Protein AF-A0A4Q3WDH6-F1 (afdb_monomer)

Nearest PDB structures (foldseek):
  7dmk-assembly4_D  TM=9.449E-01  e=2.934E-05  Bacteroides clarus
  8bwk-assembly3_C  TM=9.380E-01  e=2.557E-04  uncultured bacterium
  8bwk-assembly4_D  TM=9.408E-01  e=7.342E-04  uncultured bacterium
  8bwk-assembly2_B  TM=9.389E-01  e=1.210E-03  uncultured bacterium
  7o7t-assembly1_A  TM=9.605E-01  e=2.941E-03  Paraglaciecola sp. T6c

Foldseek 3Di:
DDPDPDDEAEAAAEEAEQQDDADPDDSACEEQDDQVQLAPANNYEYEHYEHENNANYLANYEYRHENYEYEHYEYEHYPHDPDPDGHDHYHYYHYHYYND

Secondary structure (DSSP, 8-state):
--------EEEES-EEE---S--SSS--SEEEE-GGGTTSB--EEEES-EEES--SSSEEEEEESBS-EEES-EEES-SSEEEEEE-SS-EEES-EEE--

Sequence (100 aa):
MSSSKTYGFYSIHNYFYNNGPRLENEKEAIRIGNSQLSQSSGNTTVEFNLFEECDGDPEIVSVKSCDNIIRHNTFNRNYGSLTLRQGNRNIAEGNYFLRS

pLDDT: mean 92.39, std 12.87, range [41.75, 98.75]

Solvent-accessible surface area (backbone atoms only — not comparable to full-atom values): 5297 Å² total; per-residue (Å²): 133,85,81,76,82,77,84,59,50,77,50,65,69,45,79,48,66,62,38,57,76,65,49,97,62,95,37,39,80,39,69,43,68,38,86,91,39,16,89,38,76,56,41,30,38,42,31,52,26,40,38,31,40,29,39,7,13,69,32,26,36,31,30,16,20,10,48,28,38,41,30,49,28,40,38,35,54,23,87,33,36,83,32,88,74,35,52,49,77,61,46,80,44,77,59,45,76,40,78,97

Mean predicted aligned error: 4.49 Å

Structure (mmCIF, N/CA/C/O backbone):
data_AF-A0A4Q3WDH6-F1
#
_entry.id   AF-A0A4Q3WDH6-F1
#
loop_
_atom_site.group_PDB
_atom_site.id
_atom_site.type_symbol
_atom_site.label_atom_id
_atom_site.label_alt_id
_atom_site.label_comp_id
_atom_site.label_asym_id
_atom_site.label_entity_id
_atom_site.label_seq_id
_atom_site.pdbx_PDB_ins_code
_atom_site.Cartn_x
_atom_site.Cartn_y
_atom_site.Cartn_z
_atom_site.occupancy
_atom_site.B_iso_or_equiv
_atom_site.auth_seq_id
_atom_site.auth_comp_id
_atom_site.auth_asym_id
_atom_site.auth_atom_id
_atom_site.pdbx_PDB_model_num
ATOM 1 N N . MET A 1 1 ? 5.552 -26.908 -21.443 1.00 41.75 1 MET A N 1
ATOM 2 C CA . MET A 1 1 ? 5.500 -25.557 -20.844 1.00 41.75 1 MET A CA 1
ATOM 3 C C . MET A 1 1 ? 5.960 -25.679 -19.404 1.00 41.75 1 MET A C 1
ATOM 5 O O . MET A 1 1 ? 5.264 -26.298 -18.614 1.00 41.75 1 MET A O 1
ATOM 9 N N . SER A 1 2 ? 7.167 -25.206 -19.091 1.00 42.56 2 SER A N 1
ATOM 10 C CA . SER A 1 2 ? 7.642 -25.158 -17.706 1.00 42.56 2 SER A CA 1
ATOM 11 C C . SER A 1 2 ? 6.889 -24.035 -17.000 1.00 42.56 2 SER A C 1
ATOM 13 O O . SER A 1 2 ? 6.992 -22.883 -17.414 1.00 42.56 2 SER A O 1
ATOM 15 N N . SER A 1 3 ? 6.085 -24.360 -15.991 1.00 47.72 3 SER A N 1
ATOM 16 C CA . SER A 1 3 ? 5.518 -23.363 -15.089 1.00 47.72 3 SER A CA 1
ATOM 17 C C . SER A 1 3 ? 6.671 -22.763 -14.286 1.00 47.72 3 SER A C 1
ATOM 19 O O . SER A 1 3 ? 7.155 -23.391 -13.340 1.00 47.72 3 SER A O 1
ATOM 21 N N . SER A 1 4 ? 7.155 -21.578 -14.664 1.00 53.72 4 SER A N 1
ATOM 22 C CA . SER A 1 4 ? 8.065 -20.834 -13.797 1.00 53.72 4 SER A CA 1
ATOM 23 C C . SER A 1 4 ? 7.325 -20.567 -12.490 1.00 53.72 4 SER A C 1
ATOM 25 O O . SER A 1 4 ? 6.288 -19.905 -12.491 1.00 53.72 4 SER A O 1
ATOM 27 N N . LYS A 1 5 ? 7.817 -21.111 -11.376 1.00 46.62 5 LYS A N 1
ATOM 28 C CA . LYS A 1 5 ? 7.328 -20.726 -10.053 1.00 46.62 5 LYS A CA 1
ATOM 29 C C . LYS A 1 5 ? 7.664 -19.250 -9.854 1.00 46.62 5 LYS A C 1
ATOM 31 O O . LYS A 1 5 ? 8.816 -18.911 -9.602 1.00 46.62 5 LYS A O 1
ATOM 36 N N . THR A 1 6 ? 6.674 -18.380 -9.994 1.00 54.47 6 THR A N 1
ATOM 37 C CA . THR A 1 6 ? 6.796 -16.987 -9.573 1.00 54.47 6 THR A CA 1
ATOM 38 C C . THR A 1 6 ? 6.666 -16.972 -8.054 1.00 54.47 6 THR A C 1
ATOM 40 O O . THR A 1 6 ? 5.599 -17.264 -7.517 1.00 54.47 6 THR A O 1
ATOM 43 N N . TYR A 1 7 ? 7.762 -16.710 -7.345 1.00 60.09 7 TYR A N 1
ATOM 44 C CA . TYR A 1 7 ? 7.721 -16.495 -5.900 1.00 60.09 7 TYR A CA 1
ATOM 45 C C . TYR A 1 7 ? 7.157 -15.091 -5.650 1.00 60.09 7 TYR A C 1
A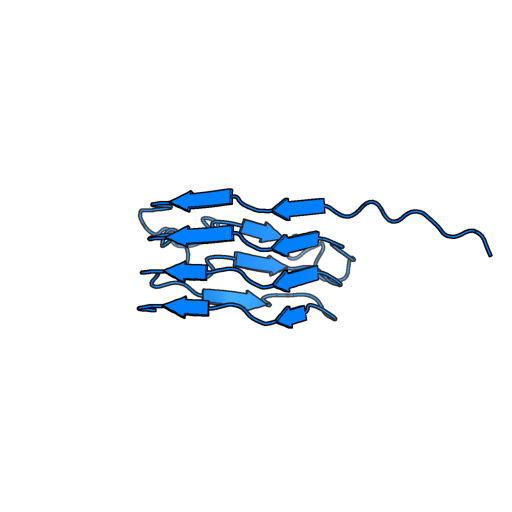TOM 47 O O . TYR A 1 7 ? 7.806 -14.103 -5.983 1.00 60.09 7 TYR A O 1
ATOM 55 N N . GLY A 1 8 ? 5.928 -15.010 -5.136 1.00 74.62 8 GLY A N 1
ATOM 56 C CA . GLY A 1 8 ? 5.303 -13.751 -4.719 1.00 74.62 8 GLY A CA 1
ATOM 57 C C . GLY A 1 8 ? 5.655 -13.395 -3.273 1.00 74.62 8 GLY A C 1
ATOM 58 O O . GLY A 1 8 ? 5.916 -14.285 -2.462 1.00 74.62 8 GLY A O 1
ATOM 59 N N . PHE A 1 9 ? 5.658 -12.102 -2.948 1.00 92.44 9 PHE A N 1
ATOM 60 C CA . PHE A 1 9 ? 5.767 -11.619 -1.567 1.00 92.44 9 PHE A CA 1
ATOM 61 C C . PHE A 1 9 ? 4.370 -11.483 -0.954 1.00 92.44 9 PHE A C 1
ATOM 63 O O . PHE A 1 9 ? 3.441 -11.030 -1.623 1.00 92.44 9 PHE A O 1
ATOM 70 N N . TYR A 1 10 ? 4.223 -11.853 0.317 1.00 94.56 10 TYR A N 1
ATOM 71 C CA . TYR A 1 10 ? 2.941 -11.845 1.017 1.00 94.56 10 TYR A CA 1
ATOM 72 C C . TYR A 1 10 ? 3.055 -11.070 2.331 1.00 94.56 10 TYR A C 1
ATOM 74 O O . TYR A 1 10 ? 3.891 -11.392 3.173 1.00 94.56 10 TYR A O 1
ATOM 82 N N . SER A 1 11 ? 2.185 -10.078 2.514 1.00 94.62 11 SER A N 1
ATOM 83 C CA . SER A 1 11 ? 1.939 -9.416 3.798 1.00 94.62 11 SER A CA 1
ATOM 84 C C . SER A 1 11 ? 0.529 -9.777 4.248 1.00 94.62 11 SER A C 1
ATOM 86 O O . SER A 1 11 ? -0.444 -9.316 3.644 1.00 94.62 11 SER A O 1
ATOM 88 N N . ILE A 1 12 ? 0.423 -10.650 5.254 1.00 95.94 12 ILE A N 1
ATOM 89 C CA . ILE A 1 12 ? -0.845 -11.256 5.675 1.00 95.94 12 ILE A CA 1
ATOM 90 C C . ILE A 1 12 ? -1.004 -11.189 7.193 1.00 95.94 12 ILE A C 1
ATOM 92 O O . ILE A 1 12 ? -0.065 -11.522 7.913 1.00 95.94 12 ILE A O 1
ATOM 96 N N . HIS A 1 13 ? -2.205 -10.840 7.668 1.00 97.69 13 HIS A N 1
ATOM 97 C CA . HIS A 1 13 ? -2.582 -10.850 9.091 1.00 97.69 13 HIS A CA 1
ATOM 98 C C . HIS A 1 13 ? -1.683 -9.989 9.992 1.00 97.69 13 HIS A C 1
ATOM 100 O O . HIS A 1 13 ? -1.493 -10.296 11.170 1.00 97.69 13 HIS A O 1
ATOM 106 N N . ASN A 1 14 ? -1.142 -8.896 9.457 1.00 98.38 14 ASN A N 1
ATOM 107 C CA . ASN A 1 14 ? -0.374 -7.942 10.246 1.00 98.38 14 ASN A CA 1
ATOM 108 C C . ASN A 1 14 ? -1.264 -6.824 10.785 1.00 98.38 14 ASN A C 1
ATOM 110 O O . ASN A 1 14 ? -2.278 -6.451 10.185 1.00 98.38 14 ASN A O 1
ATOM 114 N N . TYR A 1 15 ? -0.818 -6.251 11.899 1.00 98.44 15 TYR A N 1
ATOM 115 C CA . TYR A 1 15 ? -1.372 -5.028 12.451 1.00 98.44 15 TYR A CA 1
ATOM 116 C C . TYR A 1 15 ? -0.361 -3.888 12.305 1.00 98.44 15 TYR A C 1
ATOM 118 O O . TYR A 1 15 ? 0.684 -3.887 12.955 1.00 98.44 15 TYR A O 1
ATOM 126 N N . PHE A 1 16 ? -0.679 -2.929 11.441 1.00 98.38 16 PHE A N 1
ATOM 127 C CA . PHE A 1 16 ? 0.058 -1.683 11.284 1.00 98.38 16 PHE A CA 1
ATOM 128 C C . PHE A 1 16 ? -0.640 -0.614 12.117 1.00 98.38 16 PHE A C 1
ATOM 130 O O . PHE A 1 16 ? -1.820 -0.332 11.900 1.00 98.38 16 PHE A O 1
AT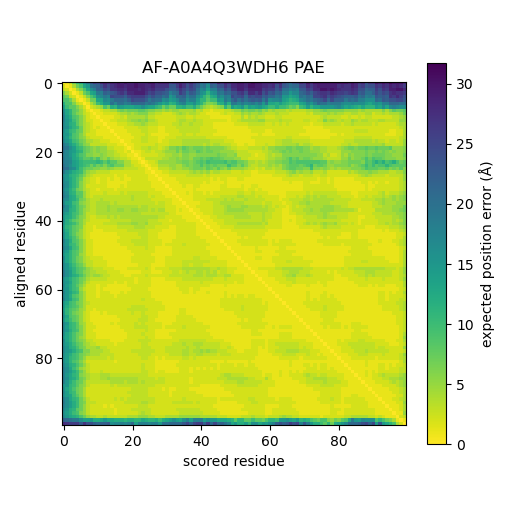OM 137 N N . TYR A 1 17 ? 0.083 -0.040 13.075 1.00 97.88 17 TYR A N 1
ATOM 138 C CA . TYR A 1 17 ? -0.490 0.872 14.054 1.00 97.88 17 TYR A CA 1
ATOM 139 C C . TYR A 1 17 ? 0.370 2.111 14.248 1.00 97.88 17 TYR A C 1
ATOM 141 O O . TYR A 1 17 ? 1.588 1.995 14.402 1.00 97.88 17 TYR A O 1
ATOM 149 N N . ASN A 1 18 ? -0.283 3.273 14.310 1.00 96.44 18 ASN A N 1
ATOM 150 C CA . ASN A 1 18 ? 0.319 4.540 14.720 1.00 96.44 18 ASN A CA 1
ATOM 151 C C . ASN A 1 18 ? 1.597 4.882 13.929 1.00 96.44 18 ASN A C 1
ATOM 153 O O . ASN A 1 18 ? 2.614 5.317 14.480 1.00 96.44 18 ASN A O 1
ATOM 157 N N . ASN A 1 19 ? 1.565 4.653 12.612 1.00 96.06 19 ASN A N 1
ATOM 158 C CA . ASN A 1 19 ? 2.614 5.126 11.716 1.00 96.06 19 ASN A CA 1
ATOM 159 C C . ASN A 1 19 ? 2.464 6.644 11.575 1.00 96.06 19 ASN A C 1
ATOM 161 O O . ASN A 1 19 ? 1.761 7.111 10.695 1.00 96.06 19 ASN A O 1
ATOM 165 N N . GLY A 1 20 ? 3.106 7.411 12.451 1.00 92.00 20 GLY A N 1
ATOM 166 C CA . GLY A 1 20 ? 3.091 8.874 12.465 1.00 92.00 20 GLY A CA 1
ATOM 167 C C . GLY A 1 20 ? 4.368 9.438 13.103 1.00 92.00 20 GLY A C 1
ATOM 168 O O . GLY A 1 20 ? 5.293 8.679 13.409 1.00 92.00 20 GLY A O 1
ATOM 169 N N . PRO A 1 21 ? 4.514 10.768 13.245 1.00 92.81 21 PRO A N 1
ATOM 170 C CA . PRO A 1 21 ? 3.678 11.811 12.648 1.00 92.81 21 PRO A CA 1
ATOM 171 C C . PRO A 1 21 ? 3.873 11.89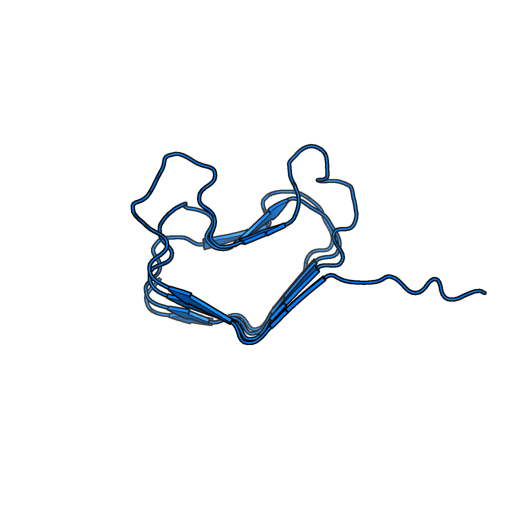6 11.128 1.00 92.81 21 PRO A C 1
ATOM 173 O O . PRO A 1 21 ? 4.811 11.296 10.588 1.00 92.81 21 PRO A O 1
ATOM 176 N N . ARG A 1 22 ? 2.999 12.656 10.462 1.00 91.56 22 ARG A N 1
ATOM 177 C CA . ARG A 1 22 ? 3.063 12.885 9.019 1.00 91.56 22 ARG A CA 1
ATOM 178 C C . ARG A 1 22 ? 4.361 13.567 8.603 1.00 91.56 22 ARG A C 1
ATOM 180 O O . ARG A 1 22 ? 4.764 14.548 9.226 1.00 91.56 22 ARG A O 1
ATOM 187 N N . LEU A 1 23 ? 4.979 13.057 7.544 1.00 91.38 23 LEU A N 1
ATOM 188 C CA . LEU A 1 23 ? 6.082 13.696 6.835 1.00 91.38 23 LEU A CA 1
ATOM 189 C C . LEU A 1 23 ? 5.628 14.096 5.426 1.00 91.38 23 LEU A C 1
ATOM 191 O O . LEU A 1 23 ? 4.530 13.753 4.992 1.00 91.38 23 LEU A O 1
ATOM 195 N N . GLU A 1 24 ? 6.464 14.862 4.728 1.00 84.06 24 GLU A N 1
ATOM 196 C CA . GLU A 1 24 ? 6.153 15.347 3.379 1.00 84.06 24 GLU A CA 1
ATOM 197 C C . GLU A 1 24 ? 6.039 14.204 2.354 1.00 84.06 24 GLU A C 1
ATOM 199 O O . GLU A 1 24 ? 5.233 14.299 1.432 1.00 84.06 24 GLU A O 1
ATOM 204 N N . ASN A 1 25 ? 6.820 13.128 2.519 1.00 82.44 25 ASN A N 1
ATOM 205 C CA . ASN A 1 25 ? 6.821 11.946 1.654 1.00 82.44 25 ASN A CA 1
ATOM 206 C C . ASN A 1 25 ? 7.558 10.767 2.334 1.00 82.44 25 ASN A C 1
ATOM 208 O O . ASN A 1 25 ? 8.259 10.958 3.331 1.00 82.44 25 ASN A O 1
ATOM 212 N N . GLU A 1 26 ? 7.476 9.583 1.723 1.00 88.69 26 GLU A N 1
ATOM 213 C CA . GLU A 1 26 ? 8.273 8.375 2.007 1.00 88.69 26 GLU A CA 1
ATOM 214 C C . GLU A 1 26 ? 8.024 7.709 3.364 1.00 88.69 26 GLU A C 1
ATOM 216 O O . GLU A 1 26 ? 8.863 6.949 3.860 1.00 88.69 26 GLU A O 1
ATOM 221 N N . LYS A 1 27 ? 6.866 7.972 3.971 1.00 94.31 27 LYS A N 1
ATOM 222 C CA . LYS A 1 27 ? 6.466 7.351 5.239 1.00 94.31 27 LYS A CA 1
ATOM 223 C C . LYS A 1 27 ? 5.182 6.538 5.093 1.00 94.31 27 LYS A C 1
ATOM 225 O O . LYS A 1 27 ? 4.336 6.506 5.988 1.00 94.31 27 LYS A O 1
ATOM 230 N N . GLU A 1 28 ? 5.029 5.891 3.944 1.00 96.81 28 GLU A N 1
ATOM 231 C CA . GLU A 1 28 ? 3.942 4.951 3.694 1.00 96.81 28 GLU A CA 1
ATOM 232 C C . GLU A 1 28 ? 4.053 3.762 4.665 1.00 96.81 28 GLU A C 1
ATOM 234 O O . GLU A 1 28 ? 5.156 3.295 4.955 1.00 96.81 28 GLU A O 1
ATOM 239 N N . ALA A 1 29 ? 2.931 3.227 5.158 1.00 97.25 29 ALA A N 1
ATOM 240 C CA . ALA A 1 29 ? 2.975 2.010 5.978 1.00 97.25 29 ALA A CA 1
ATOM 241 C C . ALA A 1 29 ? 3.468 0.812 5.148 1.00 97.25 29 ALA A C 1
ATOM 243 O O . ALA A 1 29 ? 4.202 -0.043 5.645 1.00 97.25 29 ALA A O 1
ATOM 244 N N . ILE A 1 30 ? 3.091 0.770 3.866 1.00 97.81 30 ILE A N 1
ATOM 245 C CA . ILE A 1 30 ? 3.641 -0.155 2.874 1.00 97.81 30 ILE A CA 1
ATOM 246 C C . ILE A 1 30 ? 3.921 0.595 1.572 1.00 97.81 30 ILE A C 1
ATOM 248 O O . ILE A 1 30 ? 3.052 1.284 1.040 1.00 97.81 30 ILE A O 1
ATOM 252 N N . ARG A 1 31 ? 5.097 0.350 0.989 1.00 97.56 31 ARG A N 1
ATOM 253 C CA . ARG A 1 31 ? 5.431 0.736 -0.386 1.00 97.56 31 ARG A CA 1
ATOM 254 C C . ARG A 1 31 ? 5.803 -0.493 -1.211 1.00 97.56 31 ARG A C 1
ATOM 256 O O . ARG A 1 31 ? 6.721 -1.223 -0.847 1.00 97.56 31 ARG A O 1
ATOM 263 N N . ILE A 1 32 ? 5.124 -0.704 -2.340 1.00 97.44 32 ILE A N 1
ATOM 264 C CA . ILE A 1 32 ? 5.387 -1.827 -3.255 1.00 97.44 32 ILE A CA 1
ATOM 265 C C . ILE A 1 32 ? 6.048 -1.311 -4.535 1.00 97.44 32 ILE A C 1
ATOM 267 O O . ILE A 1 32 ? 5.375 -0.861 -5.466 1.00 97.44 32 ILE A O 1
ATOM 271 N N . GLY A 1 33 ? 7.375 -1.402 -4.594 1.00 95.69 33 GLY A N 1
ATOM 272 C CA . GLY A 1 33 ? 8.176 -0.896 -5.709 1.00 95.69 33 GLY A CA 1
ATOM 273 C C . GLY A 1 33 ? 8.580 0.572 -5.546 1.00 95.69 33 GLY A C 1
ATOM 274 O O . GLY A 1 33 ? 8.578 1.128 -4.449 1.00 95.69 33 GLY A O 1
ATOM 275 N N . ASN A 1 34 ? 8.986 1.192 -6.649 1.00 95.62 34 ASN A N 1
ATOM 276 C CA . ASN A 1 34 ? 9.387 2.595 -6.738 1.00 95.62 34 ASN A CA 1
ATOM 277 C C . ASN A 1 34 ? 9.259 3.062 -8.199 1.00 95.62 34 ASN A C 1
ATOM 279 O O . ASN A 1 34 ? 8.973 2.257 -9.084 1.00 95.62 34 ASN A O 1
ATOM 283 N N . SER A 1 35 ? 9.514 4.343 -8.479 1.00 94.38 35 SER A N 1
ATOM 284 C CA . SER A 1 35 ? 9.336 4.887 -9.833 1.00 94.38 35 SER A CA 1
ATOM 285 C C . SER A 1 35 ? 10.145 4.159 -10.918 1.00 94.38 35 SER A C 1
ATOM 287 O O . SER A 1 35 ? 9.662 4.003 -12.040 1.00 94.38 35 SER A O 1
ATOM 289 N N . GLN A 1 36 ? 11.344 3.667 -10.588 1.00 96.25 36 GLN A N 1
ATOM 290 C CA . GLN A 1 36 ? 12.199 2.921 -11.522 1.00 96.25 36 GLN A CA 1
ATOM 291 C C . GLN A 1 36 ? 11.648 1.519 -11.820 1.00 96.25 36 GLN A C 1
ATOM 293 O O . GLN A 1 36 ? 11.868 0.986 -12.902 1.00 96.25 36 GLN A O 1
ATOM 298 N N . LEU A 1 37 ? 10.908 0.935 -10.876 1.00 93.25 37 LEU A N 1
ATOM 299 C CA . LEU A 1 37 ? 10.312 -0.399 -10.970 1.00 93.25 37 LEU A CA 1
ATOM 300 C C . LEU A 1 37 ? 8.835 -0.372 -11.386 1.00 93.25 37 LEU A C 1
ATOM 302 O O . LEU A 1 37 ? 8.176 -1.409 -11.376 1.00 93.25 37 LEU A O 1
ATOM 306 N N . SER A 1 38 ? 8.308 0.791 -11.773 1.00 93.94 38 SER A N 1
ATOM 307 C CA . SER A 1 38 ? 6.882 0.979 -12.065 1.00 93.94 38 SER A CA 1
ATOM 308 C C . SER A 1 38 ? 6.342 0.053 -13.157 1.00 93.94 38 SER A C 1
ATOM 310 O O . SER A 1 38 ? 5.187 -0.361 -13.086 1.00 93.94 38 SER A O 1
ATOM 312 N N . GLN A 1 39 ? 7.171 -0.309 -14.141 1.00 95.94 39 GLN A N 1
ATOM 313 C CA . GLN A 1 39 ? 6.799 -1.218 -15.234 1.00 95.94 39 GLN A CA 1
ATOM 314 C C . GLN A 1 39 ? 7.130 -2.694 -14.955 1.00 95.94 39 GLN A C 1
ATOM 316 O O . GLN A 1 39 ? 6.805 -3.557 -15.768 1.00 95.94 39 GLN A O 1
ATOM 321 N N . SER A 1 40 ? 7.752 -2.995 -13.815 1.00 94.31 40 SER A N 1
ATOM 322 C CA . SER A 1 40 ? 8.098 -4.357 -13.406 1.00 94.31 40 SER A CA 1
ATOM 323 C C . SER A 1 40 ? 6.966 -4.988 -12.596 1.00 94.31 40 SER A C 1
ATOM 325 O O . SER A 1 40 ? 6.268 -4.303 -11.845 1.00 94.31 40 SER A O 1
ATOM 327 N N . SER A 1 41 ? 6.798 -6.306 -12.711 1.00 95.25 41 SER A N 1
ATOM 328 C CA . SER A 1 41 ? 5.844 -7.059 -11.891 1.00 95.25 41 SER A CA 1
ATOM 329 C C . SER A 1 41 ? 6.352 -7.180 -10.453 1.00 95.25 41 SER A C 1
ATOM 331 O O . SER A 1 41 ? 7.398 -7.782 -10.211 1.00 95.25 41 SER A O 1
ATOM 333 N N . GLY A 1 42 ? 5.602 -6.620 -9.505 1.00 93.06 42 GLY A N 1
ATOM 334 C CA . GLY A 1 42 ? 5.843 -6.760 -8.072 1.00 93.06 42 GLY A CA 1
ATOM 335 C C . GLY A 1 42 ? 5.342 -8.091 -7.513 1.00 93.06 42 GLY A C 1
ATOM 336 O O . GLY A 1 42 ? 5.925 -8.586 -6.550 1.00 93.06 42 GLY A O 1
ATOM 337 N N . ASN 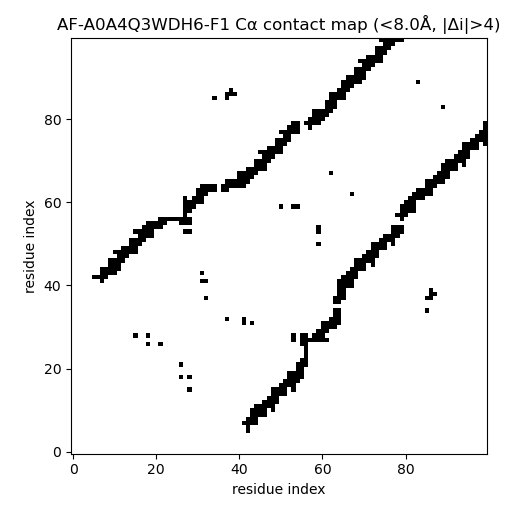A 1 43 ? 4.301 -8.688 -8.118 1.00 95.94 43 ASN A N 1
ATOM 338 C CA . ASN A 1 43 ? 3.693 -9.965 -7.701 1.00 95.94 43 ASN A CA 1
ATOM 339 C C . ASN A 1 43 ? 3.478 -10.055 -6.177 1.00 95.94 43 ASN A C 1
ATOM 341 O O . ASN A 1 43 ? 3.700 -11.100 -5.558 1.00 95.94 43 ASN A O 1
ATOM 345 N N . THR A 1 44 ? 3.119 -8.927 -5.559 1.00 97.06 44 THR A N 1
ATOM 346 C CA . THR A 1 44 ? 2.968 -8.805 -4.111 1.00 97.06 44 THR A CA 1
ATOM 347 C C . THR A 1 44 ? 1.496 -8.856 -3.735 1.00 97.06 44 THR A C 1
ATOM 349 O O . THR A 1 44 ? 0.675 -8.160 -4.332 1.00 97.06 44 THR A O 1
ATOM 352 N N . THR A 1 45 ? 1.171 -9.656 -2.719 1.00 98.06 45 THR A N 1
ATOM 353 C CA . THR A 1 45 ? -0.165 -9.711 -2.120 1.00 98.06 45 THR A CA 1
ATOM 354 C C . THR A 1 45 ? -0.142 -9.082 -0.729 1.00 98.06 45 THR A C 1
ATOM 356 O O . THR A 1 45 ? 0.604 -9.516 0.148 1.00 98.06 45 THR A O 1
ATOM 359 N N . VAL A 1 46 ? -0.969 -8.059 -0.525 1.00 98.50 46 VAL A N 1
ATOM 360 C CA . VAL A 1 46 ? -1.242 -7.437 0.775 1.00 98.50 46 VAL A CA 1
ATOM 361 C C . VAL A 1 46 ? -2.680 -7.771 1.136 1.00 98.50 46 VAL A C 1
ATOM 363 O O . VAL A 1 46 ? -3.608 -7.225 0.534 1.00 98.50 46 VAL A O 1
ATOM 366 N N . GLU A 1 47 ? -2.881 -8.688 2.080 1.00 98.44 47 GLU A N 1
ATOM 367 C CA . GLU A 1 47 ? -4.222 -9.163 2.422 1.00 98.44 47 GLU A CA 1
ATOM 368 C C . GLU A 1 47 ? -4.477 -9.377 3.910 1.00 98.44 47 GLU A C 1
ATOM 370 O O . GLU A 1 47 ? -3.575 -9.709 4.669 1.00 98.44 47 GLU A O 1
ATOM 375 N N . PHE A 1 48 ? -5.730 -9.193 4.331 1.00 98.56 48 PHE A N 1
ATOM 376 C CA . PHE A 1 48 ? -6.167 -9.413 5.715 1.00 98.56 48 PHE A CA 1
ATOM 377 C C . PHE A 1 48 ? -5.347 -8.653 6.773 1.00 98.56 48 PHE A C 1
ATOM 379 O O . PHE A 1 48 ? -5.221 -9.109 7.909 1.00 98.56 48 PHE A O 1
ATOM 386 N N . ASN A 1 49 ? -4.778 -7.498 6.418 1.00 98.75 49 ASN A N 1
ATOM 387 C CA . ASN A 1 49 ? -4.086 -6.631 7.369 1.00 98.75 49 ASN A CA 1
ATOM 388 C C . ASN A 1 49 ? -5.043 -5.581 7.947 1.00 98.75 49 ASN A C 1
ATOM 390 O O . ASN A 1 49 ? -6.002 -5.159 7.291 1.00 98.75 49 ASN A O 1
ATOM 394 N N . LEU A 1 50 ? -4.741 -5.124 9.160 1.00 98.56 50 LEU A N 1
ATOM 395 C CA . LEU A 1 50 ? -5.364 -3.954 9.770 1.00 98.56 50 LEU A CA 1
ATOM 396 C C . LEU A 1 50 ? -4.370 -2.791 9.744 1.00 98.56 50 LEU A C 1
ATOM 398 O O . LEU A 1 50 ? -3.272 -2.909 10.283 1.00 98.56 50 LEU A O 1
ATOM 402 N N . PHE A 1 51 ? -4.771 -1.677 9.140 1.00 98.56 51 PHE A N 1
ATOM 403 C CA . PHE A 1 51 ? -4.068 -0.399 9.182 1.00 98.56 51 PHE A CA 1
ATOM 404 C C . PHE A 1 51 ? -4.868 0.556 10.058 1.00 98.56 51 PHE A C 1
ATOM 406 O O . PHE A 1 51 ? -5.999 0.905 9.712 1.00 98.56 51 PHE A O 1
ATOM 413 N N . GLU A 1 52 ? -4.303 0.967 11.187 1.00 98.19 52 GLU A N 1
ATOM 414 C CA . GLU A 1 52 ? -4.951 1.880 12.124 1.00 98.19 52 GLU A CA 1
ATOM 415 C C . GLU A 1 52 ? -4.046 3.066 12.455 1.00 98.19 52 GLU A C 1
ATOM 417 O O . GLU A 1 52 ? -2.891 2.873 12.837 1.00 98.19 52 GLU A O 1
ATOM 422 N N . GLU A 1 53 ? -4.559 4.290 12.296 1.00 97.12 53 GLU A N 1
ATOM 423 C CA . GLU A 1 53 ? -3.827 5.535 12.600 1.00 97.12 53 GLU A CA 1
ATOM 424 C C . GLU A 1 53 ? -2.458 5.611 11.880 1.00 97.12 53 GLU A C 1
ATOM 426 O O . GLU A 1 53 ? -1.436 6.032 12.425 1.00 97.12 53 GLU A O 1
ATOM 431 N N . CYS A 1 54 ? -2.411 5.137 10.633 1.00 97.12 54 CYS A N 1
ATOM 432 C CA . CYS A 1 54 ? -1.219 5.084 9.790 1.00 97.12 54 CYS A CA 1
ATOM 433 C C . CYS A 1 54 ? -1.084 6.329 8.904 1.00 97.12 54 CYS A C 1
ATOM 435 O O . CYS A 1 54 ? -1.158 6.250 7.680 1.00 97.12 54 CYS A O 1
ATOM 437 N N . ASP A 1 55 ? -0.841 7.478 9.530 1.00 95.00 55 ASP A N 1
ATOM 438 C CA . ASP A 1 55 ? -0.919 8.800 8.896 1.00 95.00 55 ASP A CA 1
ATOM 439 C C . ASP A 1 55 ? 0.428 9.464 8.582 1.00 95.00 55 ASP A C 1
ATOM 441 O O . ASP A 1 55 ? 0.506 10.676 8.353 1.00 95.00 55 ASP A O 1
ATOM 445 N N . GLY A 1 56 ? 1.492 8.667 8.537 1.00 96.12 56 GLY A N 1
ATOM 446 C CA . GLY A 1 56 ? 2.852 9.079 8.214 1.00 96.12 56 GLY A CA 1
ATOM 447 C C . GLY A 1 56 ? 2.962 9.706 6.827 1.00 96.12 56 GLY A C 1
ATOM 448 O O . GLY A 1 56 ? 3.766 10.616 6.643 1.00 96.12 56 GLY A O 1
ATOM 449 N N . ASP A 1 57 ? 2.105 9.282 5.899 1.00 96.31 57 ASP A N 1
ATOM 450 C CA . ASP A 1 57 ? 2.064 9.709 4.501 1.00 96.31 57 ASP A CA 1
ATOM 451 C C . ASP A 1 57 ? 0.605 9.729 3.984 1.00 96.31 57 ASP A C 1
ATOM 453 O O . ASP A 1 57 ? -0.252 9.022 4.530 1.00 96.31 57 ASP A O 1
ATOM 457 N N . PRO A 1 58 ? 0.259 10.551 2.970 1.00 95.31 58 PRO A N 1
ATOM 458 C CA . PRO A 1 58 ? -1.027 10.444 2.265 1.00 95.31 58 PRO A CA 1
ATOM 459 C C . PRO A 1 58 ? -1.333 9.087 1.642 1.00 95.31 58 PRO A C 1
ATOM 461 O O . PRO A 1 58 ? -2.508 8.742 1.487 1.00 95.31 58 PRO A O 1
ATOM 464 N N . GLU A 1 59 ? -0.311 8.317 1.307 1.00 97.38 59 GLU A N 1
ATOM 465 C CA . GLU A 1 59 ? -0.418 6.969 0.776 1.00 97.38 59 GLU A CA 1
ATOM 466 C C . GLU A 1 59 ? -0.144 5.965 1.917 1.00 97.38 59 GLU A C 1
ATOM 468 O O . GLU A 1 59 ? 1.001 5.644 2.218 1.00 97.38 59 GLU A O 1
ATOM 473 N N . ILE A 1 60 ? -1.190 5.437 2.571 1.00 97.56 60 ILE A N 1
ATOM 474 C CA . ILE A 1 60 ? -1.038 4.404 3.621 1.00 97.56 60 ILE A CA 1
ATOM 475 C C . ILE A 1 60 ? -0.358 3.177 3.011 1.00 97.56 60 ILE A C 1
ATOM 477 O O . ILE A 1 60 ? 0.619 2.648 3.538 1.00 97.56 60 ILE A O 1
ATOM 481 N N . VAL A 1 61 ? -0.885 2.746 1.866 1.00 98.25 61 VAL A N 1
ATOM 482 C CA . VAL A 1 61 ? -0.287 1.727 1.009 1.00 98.25 61 VAL A CA 1
ATOM 483 C C . VAL A 1 61 ? -0.061 2.365 -0.354 1.00 98.25 61 VAL A C 1
ATOM 485 O O . VAL A 1 61 ? -1.025 2.718 -1.035 1.00 98.25 61 VAL A O 1
ATOM 488 N N . SER A 1 62 ? 1.201 2.493 -0.761 1.00 98.25 62 SER A N 1
ATOM 489 C CA . SER A 1 62 ? 1.594 3.051 -2.056 1.00 98.25 62 SER A CA 1
ATOM 490 C C . SER A 1 62 ? 2.085 1.961 -2.999 1.00 98.25 62 SER A C 1
ATOM 492 O O . SER A 1 62 ? 3.134 1.340 -2.799 1.00 98.25 62 SER A O 1
ATOM 494 N N . VAL A 1 63 ? 1.316 1.717 -4.057 1.00 98.19 63 VAL A N 1
ATOM 495 C CA . VAL A 1 63 ? 1.640 0.728 -5.087 1.00 98.19 63 VAL A CA 1
ATOM 496 C C . VAL A 1 63 ? 2.327 1.434 -6.249 1.00 98.19 63 VAL A C 1
ATOM 498 O O . VAL A 1 63 ? 1.734 2.279 -6.920 1.00 98.19 63 VAL A O 1
ATOM 501 N N . LYS A 1 6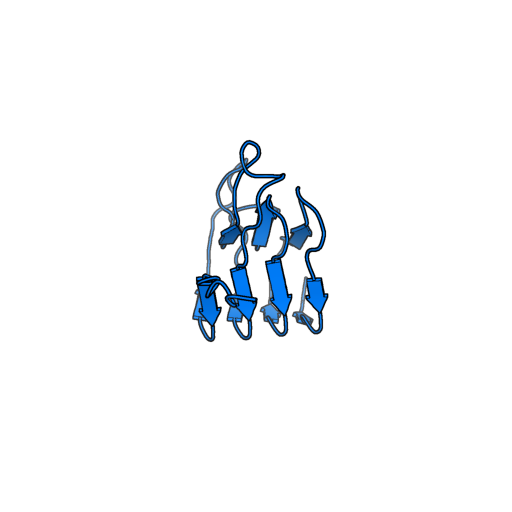4 ? 3.599 1.100 -6.473 1.00 98.00 64 LYS A N 1
ATOM 502 C CA . LYS A 1 64 ? 4.490 1.705 -7.476 1.00 98.00 64 LYS A CA 1
ATOM 503 C C . LYS A 1 64 ? 5.124 0.624 -8.378 1.00 98.00 64 LYS A C 1
ATOM 505 O O . LYS A 1 64 ? 6.285 0.735 -8.753 1.00 98.00 64 LYS A O 1
ATOM 510 N N . SER A 1 65 ? 4.384 -0.444 -8.688 1.00 97.81 65 SER A N 1
ATOM 511 C CA . SER A 1 65 ? 4.778 -1.572 -9.560 1.00 97.81 65 SER A CA 1
ATOM 512 C C . SER A 1 65 ? 3.535 -2.279 -10.136 1.00 97.81 65 SER A C 1
ATOM 514 O O . SER A 1 65 ? 2.408 -1.884 -9.827 1.00 97.81 65 SER A O 1
ATOM 516 N N . CYS A 1 66 ? 3.713 -3.289 -10.995 1.00 97.56 66 CYS A N 1
ATOM 517 C CA . CYS A 1 66 ? 2.619 -4.019 -11.654 1.00 97.56 66 CYS A CA 1
ATOM 518 C C . CYS A 1 66 ? 2.231 -5.334 -10.951 1.00 97.56 66 CYS A C 1
ATOM 520 O O . CYS A 1 66 ? 3.023 -5.891 -10.195 1.00 97.56 66 CYS A O 1
ATOM 522 N N . ASP A 1 67 ? 1.064 -5.886 -11.296 1.00 97.56 67 ASP A N 1
ATOM 523 C CA . ASP A 1 67 ? 0.632 -7.252 -10.935 1.00 97.56 67 ASP A CA 1
ATOM 524 C C . ASP A 1 67 ? 0.553 -7.520 -9.416 1.00 97.56 67 ASP A C 1
ATOM 526 O O . ASP A 1 67 ? 0.857 -8.615 -8.944 1.00 97.56 67 ASP A O 1
ATOM 530 N N . ASN A 1 68 ? 0.167 -6.509 -8.633 1.00 98.00 68 ASN A N 1
ATOM 531 C CA . ASN A 1 68 ? -0.030 -6.634 -7.188 1.00 98.00 68 ASN A CA 1
ATOM 532 C C . ASN A 1 68 ? -1.507 -6.819 -6.830 1.00 98.00 68 ASN A C 1
ATOM 534 O O . ASN A 1 68 ? -2.398 -6.317 -7.517 1.00 98.00 68 ASN A O 1
ATOM 538 N N . ILE A 1 69 ? -1.761 -7.487 -5.707 1.00 98.38 69 ILE A N 1
ATOM 539 C CA . ILE A 1 69 ? -3.100 -7.715 -5.163 1.00 98.38 69 ILE A CA 1
ATOM 540 C C . ILE A 1 69 ? -3.171 -7.087 -3.775 1.00 98.38 69 ILE A C 1
ATOM 542 O O . ILE A 1 69 ? -2.389 -7.418 -2.889 1.00 98.38 69 ILE A O 1
ATOM 546 N N . ILE A 1 70 ? -4.120 -6.182 -3.574 1.00 98.62 70 ILE A N 1
ATOM 547 C CA . ILE A 1 70 ? -4.370 -5.523 -2.297 1.00 98.62 70 ILE A CA 1
ATOM 548 C C . ILE A 1 70 ? -5.821 -5.804 -1.939 1.00 98.62 70 ILE A C 1
ATOM 550 O O . ILE A 1 70 ? -6.727 -5.183 -2.497 1.00 98.62 70 ILE A O 1
ATOM 554 N N . ARG A 1 71 ? -6.063 -6.767 -1.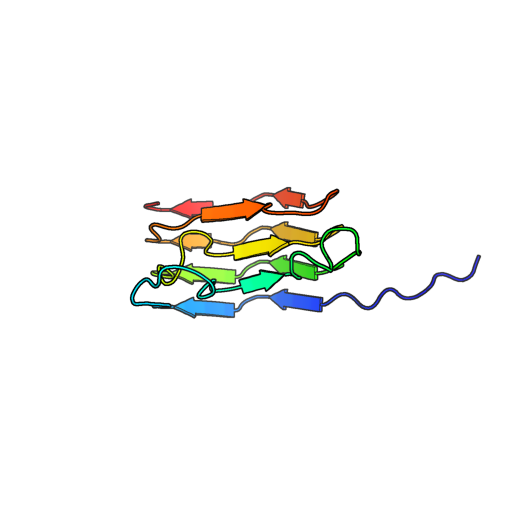047 1.00 98.56 71 ARG A N 1
ATOM 555 C CA . ARG A 1 71 ? -7.423 -7.262 -0.804 1.00 98.56 71 ARG A CA 1
ATOM 556 C C . ARG A 1 71 ? -7.764 -7.520 0.647 1.00 98.56 71 ARG A C 1
ATOM 558 O O . ARG A 1 71 ? -6.909 -7.909 1.426 1.00 98.56 71 ARG A O 1
ATOM 565 N N . HIS A 1 72 ? -9.033 -7.357 1.004 1.00 98.62 72 HIS A N 1
ATOM 566 C CA . HIS A 1 72 ? -9.543 -7.697 2.341 1.00 98.62 72 HIS A CA 1
ATOM 567 C C . HIS A 1 72 ? -8.783 -7.049 3.508 1.00 98.62 72 HIS A C 1
ATOM 569 O O . HIS A 1 72 ? -8.792 -7.567 4.623 1.00 98.62 72 HIS A O 1
ATOM 575 N N . ASN A 1 73 ? -8.123 -5.916 3.270 1.00 98.75 73 ASN A N 1
ATOM 576 C CA . ASN A 1 73 ? -7.511 -5.138 4.336 1.00 98.75 73 ASN A CA 1
ATOM 577 C C . ASN A 1 73 ? -8.552 -4.207 4.955 1.00 98.75 73 ASN A C 1
ATOM 579 O O . ASN A 1 73 ? -9.480 -3.752 4.279 1.00 98.75 73 ASN A O 1
ATOM 583 N N . THR A 1 74 ? -8.373 -3.898 6.234 1.00 98.50 74 THR A N 1
ATOM 584 C CA . THR A 1 74 ? -9.170 -2.892 6.937 1.00 98.50 74 THR A CA 1
ATOM 585 C C . THR A 1 74 ? -8.313 -1.665 7.198 1.00 98.50 74 THR A C 1
ATOM 587 O O . THR A 1 74 ? -7.274 -1.762 7.842 1.00 98.50 74 THR A O 1
ATOM 590 N N . PHE A 1 75 ? -8.763 -0.508 6.728 1.00 98.44 75 PHE A N 1
ATOM 591 C CA . PHE A 1 75 ? -8.186 0.799 7.010 1.00 98.44 75 PHE A CA 1
ATOM 592 C C . PHE A 1 75 ? -9.103 1.508 8.008 1.00 98.44 75 PHE A C 1
ATOM 594 O O . PHE A 1 75 ? -10.181 1.964 7.637 1.00 98.44 75 PHE A O 1
ATOM 601 N N . ASN A 1 76 ? -8.707 1.571 9.277 1.00 98.00 76 ASN A N 1
ATOM 602 C CA . ASN A 1 76 ? -9.497 2.154 10.360 1.00 98.00 76 ASN A CA 1
ATOM 603 C C . ASN A 1 76 ? -8.863 3.443 10.893 1.00 98.00 76 ASN A C 1
ATOM 605 O O . ASN A 1 76 ? -7.698 3.428 11.264 1.00 98.00 76 ASN A O 1
ATOM 609 N N . ARG A 1 77 ? -9.623 4.539 10.995 1.00 96.94 77 ARG A N 1
ATOM 610 C CA . ARG A 1 77 ? -9.127 5.817 11.553 1.00 96.94 77 ARG A CA 1
ATOM 611 C C . ARG A 1 77 ? -7.810 6.279 10.911 1.00 96.94 77 ARG A C 1
ATOM 613 O O . ARG A 1 77 ? -6.858 6.598 11.612 1.00 96.94 77 ARG A O 1
ATOM 620 N N . ASN A 1 78 ? -7.750 6.261 9.584 1.00 94.94 78 ASN A N 1
ATOM 621 C CA . ASN A 1 78 ? -6.619 6.813 8.841 1.00 94.94 78 ASN A CA 1
ATOM 622 C C . ASN A 1 78 ? -7.100 8.027 8.043 1.00 94.94 78 ASN A C 1
ATOM 624 O O . ASN A 1 78 ? -8.179 7.978 7.462 1.00 94.94 78 ASN A O 1
ATOM 628 N N . TYR A 1 79 ? -6.273 9.060 7.952 1.00 93.69 79 TYR A N 1
ATOM 629 C CA . TYR A 1 79 ? -6.434 10.216 7.068 1.00 93.69 79 TYR A CA 1
ATOM 630 C C . TYR A 1 79 ? -5.795 10.006 5.682 1.00 93.69 79 TYR A C 1
ATOM 632 O O . TYR A 1 79 ? -5.942 10.848 4.795 1.00 93.69 79 TYR A O 1
ATOM 640 N N . GLY A 1 80 ? -5.011 8.939 5.500 1.00 93.38 80 GLY A N 1
ATOM 641 C CA . GLY A 1 80 ? -4.414 8.570 4.213 1.00 93.38 80 GLY A CA 1
ATOM 642 C C . GLY A 1 80 ? -5.299 7.662 3.345 1.00 93.38 80 GLY A C 1
ATOM 643 O O . GLY A 1 80 ? -6.452 7.376 3.660 1.00 93.38 80 GLY A O 1
ATOM 644 N N . SER A 1 81 ? -4.739 7.173 2.238 1.00 96.12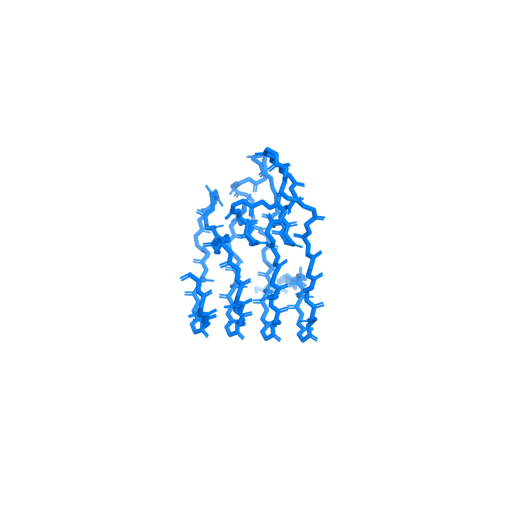 81 SER A N 1
ATOM 645 C CA . SER A 1 81 ? -5.444 6.357 1.240 1.00 96.12 81 SER A CA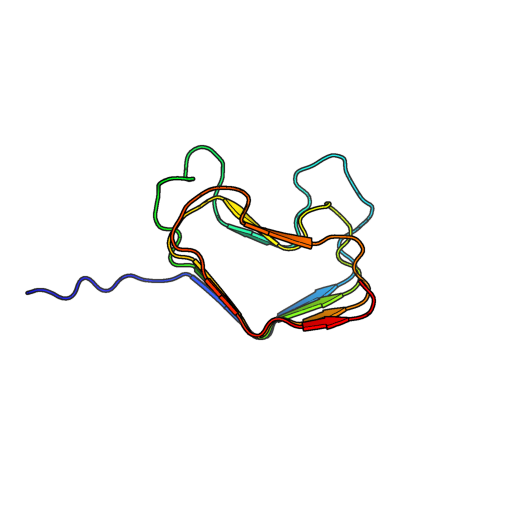 1
ATOM 646 C C . SER A 1 81 ? -4.669 5.103 0.821 1.00 96.12 81 SER A C 1
ATOM 648 O O . SER A 1 81 ? -3.450 5.017 0.977 1.00 96.12 81 SER A O 1
ATOM 650 N N . LEU A 1 82 ? -5.382 4.113 0.274 1.00 97.94 82 LEU A N 1
ATOM 651 C CA . LEU A 1 82 ? -4.778 3.078 -0.568 1.00 97.94 82 LEU A CA 1
ATOM 652 C C . LEU A 1 82 ? -4.555 3.671 -1.963 1.00 97.94 82 LEU A C 1
ATOM 654 O O . LEU A 1 82 ? -5.528 3.964 -2.660 1.00 97.94 82 LEU A O 1
ATOM 658 N N . THR A 1 83 ? -3.300 3.791 -2.393 1.00 98.12 83 THR A N 1
ATOM 659 C CA . THR A 1 83 ? -2.958 4.485 -3.638 1.00 98.12 83 THR A CA 1
ATOM 660 C C . THR A 1 83 ? -2.304 3.557 -4.651 1.00 98.12 83 THR A C 1
ATOM 662 O O . THR A 1 83 ? -1.183 3.078 -4.472 1.00 98.12 83 THR A O 1
ATOM 665 N N . LEU A 1 84 ? -2.980 3.361 -5.786 1.00 98.06 84 LEU A N 1
ATOM 666 C CA . LEU A 1 84 ? -2.393 2.767 -6.989 1.00 98.06 84 LEU A CA 1
ATOM 667 C C . LEU A 1 84 ? -1.615 3.845 -7.751 1.00 98.06 84 LEU A C 1
ATOM 669 O O . LEU A 1 84 ? -2.101 4.428 -8.718 1.00 98.06 84 LEU A O 1
ATOM 673 N N . ARG A 1 85 ? -0.423 4.175 -7.248 1.00 97.62 85 ARG A N 1
ATOM 674 C CA . ARG A 1 85 ? 0.313 5.381 -7.636 1.00 97.62 85 ARG A CA 1
ATOM 675 C C . ARG A 1 85 ? 1.028 5.261 -8.978 1.00 97.62 85 ARG A C 1
ATOM 677 O O . ARG A 1 85 ? 1.075 6.244 -9.724 1.00 97.62 85 ARG A O 1
ATOM 684 N N . GLN A 1 86 ? 1.650 4.114 -9.250 1.00 97.50 86 GLN A N 1
ATOM 685 C CA . GLN A 1 86 ? 2.311 3.790 -10.519 1.00 97.50 86 GLN A CA 1
ATOM 686 C C . GLN A 1 86 ? 2.223 2.284 -10.806 1.00 97.50 86 GLN A C 1
ATOM 688 O O . GLN A 1 86 ? 2.109 1.472 -9.890 1.00 97.50 86 GLN A O 1
ATOM 693 N N . GLY A 1 87 ? 2.355 1.917 -12.082 1.00 96.31 87 GLY A N 1
ATOM 694 C CA . GLY A 1 87 ? 2.256 0.533 -12.545 1.00 96.31 87 GLY A CA 1
ATOM 695 C C . GLY A 1 87 ? 0.834 0.117 -12.920 1.00 96.31 87 GLY A C 1
ATOM 696 O O . GLY A 1 87 ? -0.124 0.864 -12.738 1.00 96.31 87 GLY A O 1
ATOM 697 N N . ASN A 1 88 ? 0.712 -1.072 -13.506 1.00 97.06 88 ASN A N 1
ATOM 698 C CA . ASN A 1 88 ? -0.496 -1.554 -14.174 1.00 97.06 88 ASN A CA 1
ATOM 699 C C . ASN A 1 88 ? -0.925 -2.932 -13.649 1.00 97.06 88 ASN A C 1
ATOM 701 O O . ASN A 1 88 ? -0.133 -3.647 -13.042 1.00 97.06 88 ASN A O 1
ATOM 705 N N . ARG A 1 89 ? -2.169 -3.339 -13.948 1.00 98.00 89 ARG A N 1
ATOM 706 C CA . ARG A 1 89 ? -2.718 -4.672 -13.604 1.00 98.00 89 ARG A CA 1
ATOM 707 C C . ARG A 1 89 ? -2.707 -4.976 -12.099 1.00 98.00 89 ARG A C 1
ATOM 709 O O . ARG A 1 89 ? -2.609 -6.126 -11.689 1.00 98.00 89 ARG A O 1
ATOM 716 N N . ASN A 1 90 ? -2.808 -3.932 -11.283 1.00 98.19 90 ASN A N 1
ATOM 717 C CA . ASN A 1 90 ? -3.002 -4.071 -9.848 1.00 98.19 90 ASN A CA 1
ATOM 718 C C . ASN A 1 90 ? -4.489 -4.287 -9.548 1.00 98.19 90 ASN A C 1
ATOM 720 O O . ASN A 1 90 ? -5.346 -3.680 -10.193 1.00 98.19 90 ASN A O 1
ATOM 724 N N . ILE A 1 91 ? -4.783 -5.119 -8.556 1.00 98.50 91 ILE A N 1
ATOM 725 C CA . ILE A 1 91 ? -6.141 -5.401 -8.091 1.00 98.50 91 ILE A CA 1
ATOM 726 C C . ILE A 1 91 ? -6.294 -4.820 -6.689 1.00 98.50 91 ILE A C 1
ATOM 728 O O . ILE A 1 91 ? -5.506 -5.128 -5.796 1.00 98.50 91 ILE A O 1
ATOM 732 N N . ALA A 1 92 ? -7.325 -3.999 -6.498 1.00 98.31 92 ALA A N 1
ATOM 733 C CA . ALA A 1 92 ? -7.781 -3.552 -5.189 1.00 98.31 92 ALA A CA 1
ATOM 734 C C . ALA A 1 92 ? -9.220 -4.041 -4.985 1.00 98.31 92 ALA A C 1
ATOM 736 O O . ALA A 1 92 ? -10.138 -3.521 -5.616 1.00 98.31 92 ALA A O 1
ATOM 737 N N . GLU A 1 93 ? -9.424 -5.050 -4.136 1.00 98.44 93 GLU A N 1
ATOM 738 C CA . GLU A 1 93 ? -10.734 -5.703 -3.985 1.00 98.44 93 GLU A CA 1
ATOM 739 C C . GLU A 1 93 ? -11.100 -5.972 -2.520 1.00 98.44 93 GLU A C 1
ATOM 741 O O . GLU A 1 93 ? -10.263 -6.339 -1.702 1.00 98.44 93 GLU A O 1
ATOM 746 N N . GLY A 1 94 ? -12.370 -5.772 -2.159 1.00 98.38 94 GLY A N 1
ATOM 747 C CA . GLY A 1 94 ? -12.889 -6.140 -0.836 1.00 98.38 94 GLY A CA 1
ATOM 748 C C . GLY A 1 94 ? -12.199 -5.475 0.363 1.00 98.38 94 GLY A C 1
ATOM 749 O O . GLY A 1 94 ? -12.264 -6.029 1.456 1.00 98.38 94 GLY A O 1
ATOM 750 N N . ASN A 1 95 ? -11.513 -4.343 0.175 1.00 98.44 95 ASN A N 1
ATOM 751 C CA . ASN A 1 95 ? -10.925 -3.565 1.268 1.00 98.44 95 ASN A CA 1
ATOM 752 C C . ASN A 1 95 ? -12.001 -2.711 1.955 1.00 98.44 95 ASN A C 1
ATOM 754 O O . ASN A 1 95 ? -12.887 -2.171 1.290 1.00 98.44 95 ASN A O 1
ATOM 758 N N . TYR A 1 96 ? -11.891 -2.553 3.271 1.00 98.06 96 TYR A N 1
ATOM 759 C CA . TYR A 1 96 ? -12.815 -1.766 4.084 1.00 98.06 96 TYR A CA 1
ATOM 760 C C . TYR A 1 96 ? -12.139 -0.480 4.552 1.00 98.06 96 TYR A C 1
ATOM 762 O O . TYR A 1 96 ? -11.061 -0.532 5.138 1.00 98.06 96 TYR A O 1
ATOM 770 N N . PHE A 1 97 ? -12.792 0.660 4.337 1.00 97.69 97 PHE A N 1
ATOM 771 C CA . PHE A 1 97 ? -12.343 1.968 4.813 1.00 97.69 97 PHE A CA 1
ATOM 772 C C . PHE A 1 97 ? -13.342 2.460 5.856 1.00 97.69 97 PHE A C 1
ATOM 774 O O . PHE A 1 97 ? -14.508 2.711 5.551 1.00 97.69 97 PHE A O 1
ATOM 781 N N . LEU A 1 98 ? -12.905 2.499 7.110 1.00 95.06 98 LEU A N 1
ATOM 782 C CA . LEU A 1 98 ? -13.731 2.818 8.264 1.00 95.06 98 LEU A CA 1
ATOM 783 C C . LEU A 1 98 ? -13.209 4.100 8.904 1.00 95.06 98 LEU A C 1
ATOM 785 O O . LEU A 1 98 ? -12.058 4.158 9.336 1.00 95.06 98 LEU A O 1
ATOM 789 N N . ARG A 1 99 ? -14.083 5.109 9.018 1.00 80.81 99 ARG A N 1
ATOM 790 C CA . ARG A 1 99 ? -13.741 6.420 9.604 1.00 80.81 99 ARG A CA 1
ATOM 791 C C . ARG A 1 99 ? -12.501 7.044 8.935 1.00 80.81 99 ARG A C 1
ATOM 793 O O . ARG A 1 99 ? -11.587 7.481 9.630 1.00 80.81 99 ARG A O 1
ATOM 800 N N . SER A 1 100 ? -12.495 6.997 7.604 1.00 63.34 100 SER A N 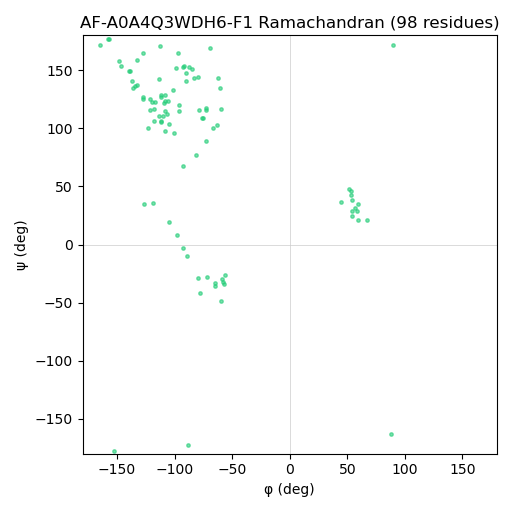1
ATOM 801 C CA . SER A 1 100 ? -11.527 7.606 6.683 1.00 63.34 100 SER A CA 1
ATOM 802 C C . SER A 1 100 ? -12.011 8.957 6.180 1.00 63.34 100 SER A C 1
ATOM 804 O O . SER A 1 100 ? -13.225 9.010 5.863 1.00 63.34 100 SER A O 1
#

Radius of gyration: 13.64 Å; Cα contacts (8 Å, |Δi|>4): 270; chains: 1; bounding box: 26×41×36 Å